Protein AF-A0A1V5QE00-F1 (afdb_monomer_lite)

Structure (mmCIF, N/CA/C/O backbone):
data_AF-A0A1V5QE00-F1
#
_entry.id   AF-A0A1V5QE00-F1
#
loop_
_atom_site.group_PDB
_atom_site.id
_atom_site.type_symbol
_atom_site.label_atom_id
_atom_site.label_alt_id
_atom_site.label_comp_id
_atom_site.label_asym_id
_atom_site.label_entity_id
_atom_site.label_seq_id
_atom_site.pdbx_PDB_ins_code
_atom_site.Cartn_x
_atom_site.Cartn_y
_atom_site.Cartn_z
_atom_site.occupancy
_atom_site.B_iso_or_equiv
_atom_site.auth_seq_id
_atom_site.auth_comp_id
_atom_site.auth_asym_id
_atom_site.auth_atom_id
_atom_site.pdbx_PDB_model_num
ATOM 1 N N . MET A 1 1 ? -12.639 17.626 0.833 1.00 51.94 1 MET A N 1
ATOM 2 C CA . MET A 1 1 ? -11.625 16.682 0.306 1.00 51.94 1 MET A CA 1
ATOM 3 C C . MET A 1 1 ? -10.276 17.216 0.760 1.00 51.94 1 MET A C 1
ATOM 5 O O . MET A 1 1 ? -10.000 18.361 0.433 1.00 51.94 1 MET A O 1
ATOM 9 N N . LEU A 1 2 ? -9.503 16.474 1.561 1.00 56.75 2 LEU A N 1
ATOM 10 C CA . LEU A 1 2 ? -8.177 16.923 2.014 1.00 56.75 2 LEU A CA 1
ATOM 11 C C . LEU A 1 2 ? -7.274 17.133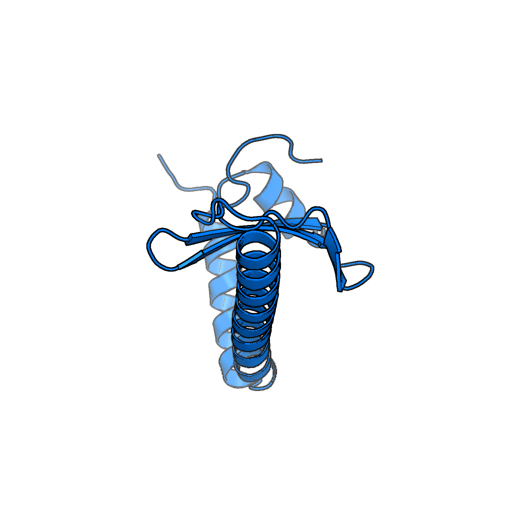 0.789 1.00 56.75 2 LEU A C 1
ATOM 13 O O . LEU A 1 2 ? -7.090 16.206 -0.002 1.00 56.75 2 LEU A O 1
ATOM 17 N N . ARG A 1 3 ? -6.772 18.356 0.592 1.00 47.59 3 ARG A N 1
ATOM 18 C CA . ARG A 1 3 ? -5.898 18.722 -0.531 1.00 47.59 3 ARG A CA 1
ATOM 19 C C . ARG A 1 3 ? -4.548 19.183 0.027 1.00 47.59 3 ARG A C 1
ATOM 21 O O . ARG A 1 3 ? -4.488 20.242 0.631 1.00 47.59 3 ARG A O 1
ATOM 28 N N . LYS A 1 4 ? -3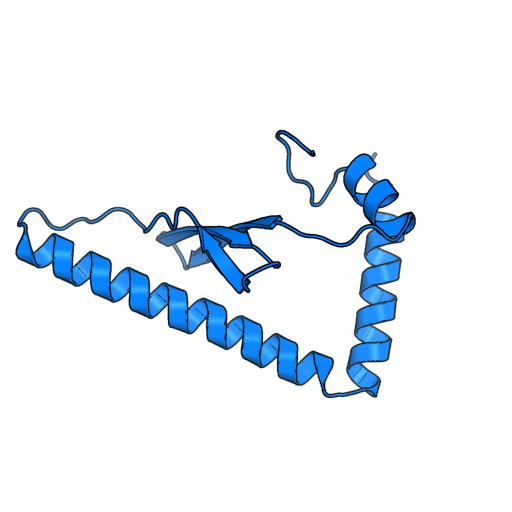.494 18.408 -0.276 1.00 48.16 4 LYS A N 1
ATOM 29 C CA . LYS A 1 4 ? -2.077 18.598 0.115 1.00 48.16 4 LYS A CA 1
ATOM 30 C C . LYS A 1 4 ? -1.790 18.421 1.622 1.00 48.16 4 LYS A C 1
ATOM 32 O O . LYS A 1 4 ? -2.639 18.685 2.459 1.00 48.16 4 LYS A O 1
ATOM 37 N N . GLY A 1 5 ? -0.585 17.929 1.929 1.00 53.56 5 GLY A N 1
ATOM 38 C CA . GLY A 1 5 ? -0.135 17.526 3.270 1.00 53.56 5 GLY A CA 1
ATOM 39 C C . GLY A 1 5 ? -0.083 16.005 3.451 1.00 53.56 5 GLY A C 1
ATOM 40 O O . GLY A 1 5 ? -0.659 15.263 2.656 1.00 53.56 5 GLY A O 1
ATOM 41 N N . GLU A 1 6 ? 0.613 15.534 4.486 1.00 63.25 6 GLU A N 1
ATOM 42 C CA . GLU A 1 6 ? 0.534 14.142 4.931 1.00 63.25 6 GLU A CA 1
ATOM 43 C C . GLU A 1 6 ? -0.747 13.983 5.765 1.00 63.25 6 GLU A C 1
ATOM 45 O O . GLU A 1 6 ? -0.785 14.404 6.924 1.00 63.25 6 GLU A O 1
ATOM 50 N N . PRO A 1 7 ? -1.827 13.375 5.227 1.00 63.12 7 PRO A N 1
ATOM 51 C CA . PRO A 1 7 ? -3.085 13.211 5.964 1.00 63.12 7 PRO A CA 1
ATOM 52 C C . PRO A 1 7 ? -2.915 12.337 7.214 1.00 63.12 7 PRO A C 1
ATOM 54 O O . PRO A 1 7 ? -3.819 12.258 8.044 1.00 63.12 7 PRO A O 1
ATOM 57 N N . VAL A 1 8 ? -1.744 11.706 7.356 1.00 66.88 8 VAL A N 1
ATOM 58 C CA . VAL A 1 8 ? -1.289 11.014 8.556 1.00 66.88 8 VAL A CA 1
ATOM 59 C C . VAL A 1 8 ? -1.282 11.933 9.786 1.00 66.88 8 VAL A C 1
ATOM 61 O O . VAL A 1 8 ? -1.498 11.440 10.889 1.00 66.88 8 VAL A O 1
ATOM 64 N N . PHE A 1 9 ? -1.139 13.249 9.598 1.00 68.12 9 PHE A N 1
ATOM 65 C CA . PHE A 1 9 ? -1.000 14.237 10.675 1.00 68.12 9 PHE A CA 1
ATOM 66 C C . PHE A 1 9 ? -2.045 15.365 10.633 1.00 68.12 9 PHE A C 1
ATOM 68 O O . PHE A 1 9 ? -1.935 16.340 11.369 1.00 68.12 9 PHE A O 1
ATOM 75 N N . SER A 1 10 ? -3.073 15.264 9.783 1.00 74.75 10 SER A N 1
ATOM 76 C CA . SER A 1 10 ? -4.096 16.313 9.685 1.00 74.75 10 SER A CA 1
ATOM 77 C C . SER A 1 10 ? -5.151 16.195 10.793 1.00 74.75 10 SER A C 1
ATOM 79 O O . SER A 1 10 ? -5.793 15.150 10.956 1.00 74.75 10 SER A O 1
ATOM 81 N N . VAL A 1 11 ? -5.400 17.307 11.495 1.00 76.12 11 VAL A N 1
ATOM 82 C CA . VAL A 1 11 ? -6.507 17.455 12.459 1.00 76.12 11 VAL A CA 1
ATOM 83 C C . VAL A 1 11 ? -7.858 17.209 11.782 1.00 76.12 11 VAL A C 1
ATOM 85 O O . VAL A 1 11 ? -8.729 16.554 12.345 1.00 76.12 11 VAL A O 1
ATOM 88 N N . GLU A 1 12 ? -8.024 17.649 10.537 1.00 78.38 12 GLU A N 1
ATOM 89 C CA . GLU A 1 12 ? -9.258 17.454 9.770 1.00 78.38 12 GLU A CA 1
ATOM 90 C C . GLU A 1 12 ? -9.474 15.973 9.434 1.00 78.38 12 GLU A C 1
ATOM 92 O O . GLU A 1 12 ? -10.602 15.478 9.489 1.00 78.38 12 GLU A O 1
ATOM 97 N N . ALA A 1 13 ? -8.394 15.241 9.128 1.00 79.75 13 ALA A N 1
ATOM 98 C CA . ALA A 1 13 ? -8.450 13.796 8.917 1.00 79.75 13 ALA A CA 1
ATOM 99 C C . ALA A 1 13 ? -8.824 13.057 10.211 1.00 79.75 13 ALA A C 1
ATOM 101 O O . ALA A 1 13 ? -9.648 12.142 10.171 1.00 79.75 13 ALA A O 1
ATOM 102 N N . LYS A 1 14 ? -8.278 13.478 11.361 1.00 81.94 14 LYS A N 1
ATOM 103 C CA . LYS A 1 14 ? -8.671 12.962 12.681 1.00 81.94 14 LYS A CA 1
ATOM 104 C C . LYS A 1 14 ? -10.159 13.204 12.947 1.00 81.94 14 LYS A C 1
ATOM 106 O O . LYS A 1 14 ? -10.883 12.247 13.203 1.00 81.94 14 LYS A O 1
ATOM 111 N N . THR A 1 15 ? -10.639 14.442 12.827 1.00 84.38 15 THR A N 1
ATOM 112 C CA . THR A 1 15 ? -12.050 14.797 13.069 1.00 84.38 15 THR A CA 1
ATOM 113 C C . THR A 1 15 ? -13.003 14.055 12.129 1.00 84.38 15 THR A C 1
ATOM 115 O O . THR A 1 15 ? -14.062 13.583 12.546 1.00 84.38 15 THR A O 1
ATOM 118 N N . ALA A 1 16 ? -12.629 13.885 10.858 1.00 85.62 16 ALA A N 1
ATOM 119 C CA . ALA A 1 16 ? -13.411 13.099 9.909 1.00 85.62 16 ALA A CA 1
ATOM 120 C C . ALA A 1 16 ? -13.547 11.630 10.348 1.00 85.62 16 ALA A C 1
ATOM 122 O O . ALA A 1 16 ? -14.655 11.101 10.345 1.00 85.62 16 ALA A O 1
ATOM 123 N N . LEU A 1 17 ? -12.452 10.990 10.765 1.00 85.25 17 LEU A N 1
ATOM 124 C CA . LEU A 1 17 ? -12.483 9.601 11.233 1.00 85.25 17 LEU A CA 1
ATOM 125 C C . LEU A 1 17 ? -13.277 9.461 12.542 1.00 85.25 17 LEU A C 1
ATOM 127 O O . LEU A 1 17 ? -14.103 8.560 12.656 1.00 85.25 17 LEU A O 1
ATOM 131 N N . MET A 1 18 ? -13.103 10.394 13.486 1.00 83.50 18 MET A N 1
ATOM 132 C CA . MET A 1 18 ? -13.840 10.407 14.760 1.00 83.50 18 MET A CA 1
ATOM 133 C C . MET A 1 18 ? -15.347 10.646 14.584 1.00 83.50 18 MET A C 1
ATOM 135 O O . MET A 1 18 ? -16.138 10.162 15.385 1.00 83.50 18 MET A O 1
ATOM 139 N N . SER A 1 19 ? -15.760 11.344 13.521 1.00 87.94 19 SER A N 1
ATOM 140 C CA . SER A 1 19 ? -17.179 11.526 13.161 1.00 87.94 19 SER A CA 1
ATOM 141 C C . SER A 1 19 ? -17.767 10.352 12.364 1.00 87.94 19 SER A C 1
ATOM 143 O O . SER A 1 19 ? -18.872 10.455 11.837 1.00 87.94 19 SER A O 1
ATOM 145 N N . GLY A 1 20 ? -17.040 9.235 12.248 1.00 86.06 20 GLY A N 1
ATOM 146 C CA . GLY A 1 20 ? -17.506 8.016 11.584 1.00 86.06 20 GLY A CA 1
ATOM 147 C C . GLY A 1 20 ? -17.320 7.997 10.064 1.00 86.06 20 GLY A C 1
ATOM 148 O O . GLY A 1 20 ? -17.740 7.038 9.409 1.00 86.06 20 GLY A O 1
ATOM 149 N N . LYS A 1 21 ? -16.673 9.010 9.467 1.00 89.25 21 LYS A N 1
ATOM 150 C CA . LYS A 1 21 ? -16.356 8.979 8.031 1.00 89.25 21 LYS A CA 1
ATOM 151 C C . LYS A 1 21 ? -15.290 7.920 7.771 1.00 89.25 21 LYS A C 1
ATOM 153 O O . LYS A 1 21 ? -14.284 7.848 8.467 1.00 89.25 21 LYS A O 1
ATOM 158 N N . LYS A 1 22 ? -15.485 7.128 6.718 1.00 87.44 22 LYS A N 1
ATOM 159 C CA . LYS A 1 22 ? -14.533 6.094 6.293 1.00 87.44 22 LYS A CA 1
ATOM 160 C C . LYS A 1 22 ? -13.635 6.606 5.169 1.00 87.44 22 LYS A C 1
ATOM 162 O O . LYS A 1 22 ? -14.039 7.443 4.359 1.00 87.44 22 LYS A O 1
ATOM 167 N N . LEU A 1 23 ? -12.416 6.078 5.104 1.00 87.38 23 LEU A N 1
ATOM 168 C CA . LEU A 1 23 ? -11.487 6.359 4.015 1.00 87.38 23 LEU A CA 1
ATOM 169 C C . LEU A 1 23 ? -12.021 5.750 2.711 1.00 87.38 23 LEU A C 1
ATOM 171 O O . LEU A 1 23 ? -12.173 4.537 2.607 1.00 87.38 23 LEU A O 1
ATOM 175 N N . ARG A 1 24 ? -12.315 6.597 1.719 1.00 92.00 24 ARG A N 1
ATOM 176 C CA . ARG A 1 24 ? -12.801 6.155 0.400 1.00 92.00 24 ARG A CA 1
ATOM 177 C C . ARG A 1 24 ? -11.686 6.001 -0.625 1.00 92.00 24 ARG A C 1
ATOM 179 O O . ARG A 1 24 ? -11.680 5.044 -1.385 1.00 92.00 24 ARG A O 1
ATOM 186 N N . ARG A 1 25 ? -10.767 6.962 -0.671 1.00 92.94 25 ARG A N 1
ATOM 187 C CA . ARG A 1 25 ? -9.649 6.995 -1.615 1.00 92.94 25 ARG A CA 1
ATOM 188 C C . ARG A 1 25 ? -8.401 7.486 -0.909 1.00 92.94 25 ARG A C 1
ATOM 190 O O . ARG A 1 25 ? -8.477 8.451 -0.147 1.00 92.94 25 ARG A O 1
ATOM 197 N N . ALA A 1 26 ? -7.271 6.853 -1.196 1.00 91.25 26 ALA A N 1
ATOM 198 C CA . ALA A 1 26 ? -5.981 7.236 -0.644 1.00 91.25 26 ALA A CA 1
ATOM 199 C C . ALA A 1 26 ? -4.891 7.134 -1.700 1.00 91.25 26 ALA A C 1
ATOM 201 O O . ALA A 1 26 ? -4.831 6.168 -2.456 1.00 91.25 26 ALA A O 1
ATOM 202 N N . LYS A 1 27 ? -4.011 8.132 -1.725 1.00 92.62 27 LYS A N 1
ATOM 203 C CA . LYS A 1 27 ? -2.768 8.049 -2.476 1.00 92.62 27 LYS A CA 1
ATOM 204 C C . LYS A 1 27 ? -1.772 7.246 -1.643 1.00 92.62 27 LYS A C 1
ATOM 206 O O . LYS A 1 27 ? -1.475 7.642 -0.519 1.00 92.62 27 LYS A O 1
ATOM 211 N N . VAL A 1 28 ? -1.300 6.132 -2.183 1.00 91.88 28 VAL A N 1
ATOM 212 C CA . VAL A 1 28 ? -0.389 5.201 -1.514 1.00 91.88 28 VAL A CA 1
ATOM 213 C C . VAL A 1 28 ? 0.944 5.222 -2.245 1.00 91.88 28 VAL A C 1
ATOM 215 O O . VAL A 1 28 ? 0.977 5.208 -3.478 1.00 91.88 28 VAL A O 1
ATOM 218 N N . THR A 1 29 ? 2.027 5.251 -1.473 1.00 94.12 29 THR A N 1
ATOM 219 C CA . THR A 1 29 ? 3.388 5.055 -1.970 1.00 94.12 29 THR A CA 1
ATOM 220 C C . THR A 1 29 ? 3.928 3.764 -1.364 1.00 94.12 29 THR A C 1
ATOM 222 O O . THR A 1 29 ? 3.921 3.619 -0.144 1.00 94.12 29 THR A O 1
ATOM 225 N N . LEU A 1 30 ? 4.390 2.844 -2.207 1.00 94.31 30 LEU A N 1
ATOM 226 C CA . LEU A 1 30 ? 5.165 1.670 -1.803 1.00 94.31 30 LEU A CA 1
ATOM 227 C C . LEU A 1 30 ? 6.620 1.926 -2.181 1.00 94.31 30 LEU A C 1
ATOM 229 O O . LEU A 1 30 ? 6.885 2.334 -3.308 1.00 94.31 30 LEU A O 1
ATOM 233 N N . ALA A 1 31 ? 7.551 1.714 -1.258 1.00 94.06 31 ALA A N 1
ATOM 234 C CA . ALA A 1 31 ? 8.972 1.946 -1.489 1.00 94.06 31 ALA A CA 1
ATOM 235 C C . ALA A 1 31 ? 9.779 0.690 -1.148 1.00 94.06 31 ALA A C 1
ATOM 237 O O . ALA A 1 31 ? 9.540 0.056 -0.119 1.00 94.06 31 ALA A O 1
ATOM 238 N N . ARG A 1 32 ? 10.740 0.347 -2.011 1.00 91.38 32 ARG A N 1
ATOM 239 C CA . ARG A 1 32 ? 11.682 -0.764 -1.836 1.00 91.38 32 ARG A CA 1
ATOM 240 C C . ARG A 1 32 ? 13.071 -0.310 -2.275 1.00 91.38 32 ARG A C 1
ATOM 242 O O . ARG A 1 32 ? 13.358 -0.221 -3.466 1.00 91.38 32 ARG A O 1
ATOM 249 N N . GLY A 1 33 ? 13.945 -0.022 -1.314 1.00 91.19 33 GLY A N 1
ATOM 250 C CA . GLY A 1 33 ? 15.261 0.545 -1.613 1.00 91.19 33 GLY A CA 1
ATOM 251 C C . GLY A 1 33 ? 15.126 1.877 -2.357 1.00 91.19 33 GLY A C 1
ATOM 252 O O . GLY A 1 33 ? 14.539 2.817 -1.827 1.00 91.19 33 GLY A O 1
ATOM 253 N N . LYS A 1 34 ? 15.654 1.946 -3.585 1.00 90.56 34 LYS A N 1
ATOM 254 C CA . LYS A 1 34 ? 15.550 3.125 -4.466 1.00 90.56 34 LYS A CA 1
ATOM 255 C C . LYS A 1 34 ? 14.299 3.120 -5.356 1.00 90.56 34 LYS A C 1
ATOM 257 O O . LYS A 1 34 ? 13.983 4.140 -5.958 1.00 90.56 34 LYS A O 1
ATOM 262 N N . GLU A 1 35 ? 13.587 1.997 -5.445 1.00 94.38 35 GLU A N 1
ATOM 263 C CA . GLU A 1 35 ? 12.369 1.881 -6.246 1.00 94.38 35 GLU A CA 1
ATOM 264 C C . GLU A 1 35 ? 11.165 2.407 -5.450 1.00 94.38 35 GLU A C 1
ATOM 266 O O . GLU A 1 35 ? 10.986 2.075 -4.273 1.00 94.38 35 GLU A O 1
ATOM 271 N N . SER A 1 36 ? 10.304 3.200 -6.093 1.00 96.19 36 SER A N 1
ATOM 272 C CA . SER A 1 36 ? 9.033 3.622 -5.503 1.00 96.19 36 SER A CA 1
ATOM 273 C C . SER A 1 36 ? 7.884 3.525 -6.500 1.00 96.19 36 SER A C 1
ATOM 275 O O . SER A 1 36 ? 8.006 3.904 -7.663 1.00 96.19 36 SER A O 1
ATOM 277 N N . TRP A 1 37 ? 6.752 3.024 -6.023 1.00 97.62 37 TRP A N 1
ATOM 278 C CA . TRP A 1 37 ? 5.495 2.955 -6.749 1.00 97.62 37 TRP A CA 1
ATOM 279 C C . TRP A 1 37 ? 4.504 3.889 -6.091 1.00 97.62 37 TRP A C 1
ATOM 281 O O . TRP A 1 37 ? 4.452 4.001 -4.865 1.00 97.62 37 TRP A O 1
ATOM 291 N N . GLN A 1 38 ? 3.666 4.526 -6.897 1.00 97.25 38 GLN A N 1
ATOM 292 C CA . GLN A 1 38 ? 2.652 5.432 -6.385 1.00 97.25 38 GLN A CA 1
ATOM 293 C C . GLN A 1 38 ? 1.339 5.225 -7.117 1.00 97.25 38 GLN A C 1
ATOM 295 O O . GLN A 1 38 ? 1.289 5.299 -8.337 1.00 97.25 38 GLN A O 1
ATOM 300 N N . CYS A 1 39 ? 0.258 5.021 -6.379 1.00 96.31 39 CYS A N 1
ATOM 301 C CA . CYS A 1 39 ? -1.075 4.877 -6.953 1.00 96.31 39 CYS A CA 1
ATOM 302 C C . CYS A 1 39 ? -2.118 5.563 -6.075 1.00 96.31 39 CYS A C 1
ATOM 304 O O . CYS A 1 39 ? -1.838 5.999 -4.958 1.00 96.31 39 CYS A O 1
ATOM 306 N N . THR A 1 40 ? -3.339 5.669 -6.584 1.00 96.12 40 THR A N 1
ATOM 307 C CA . THR A 1 40 ? -4.515 5.916 -5.751 1.00 96.12 40 THR A CA 1
ATOM 308 C C . THR A 1 40 ? -5.267 4.606 -5.576 1.00 96.12 40 THR A C 1
ATOM 310 O O . THR A 1 40 ? -5.713 4.037 -6.568 1.00 96.12 40 THR A O 1
ATOM 313 N N . LEU A 1 41 ? -5.429 4.154 -4.335 1.00 94.88 41 LEU A N 1
ATOM 314 C CA . LEU A 1 41 ? -6.312 3.045 -3.992 1.00 94.88 41 LEU A CA 1
ATOM 315 C C . LEU A 1 41 ? -7.731 3.582 -3.79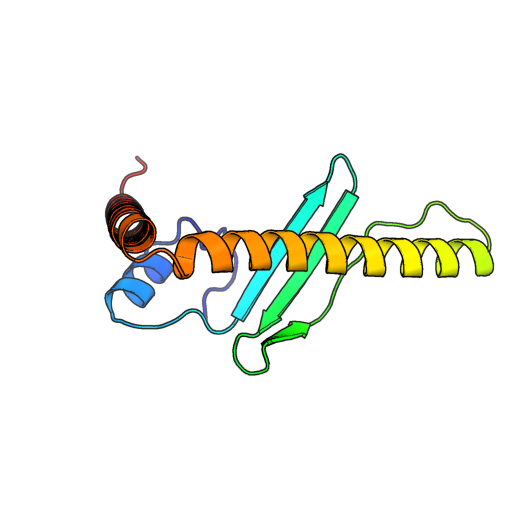4 1.00 94.88 41 LEU A C 1
ATOM 317 O O . LEU A 1 41 ? -7.947 4.515 -3.010 1.00 94.88 41 LEU A O 1
ATOM 321 N N . ASP A 1 42 ? -8.685 3.005 -4.515 1.00 95.44 42 ASP A N 1
ATOM 322 C CA . ASP A 1 42 ? -10.105 3.326 -4.427 1.00 95.44 42 ASP A CA 1
ATOM 323 C C . ASP A 1 42 ? -10.865 2.190 -3.749 1.00 95.44 42 ASP A C 1
ATOM 325 O O . ASP A 1 42 ? -10.991 1.104 -4.302 1.00 95.44 42 ASP A O 1
ATOM 329 N N . ALA A 1 43 ? -11.390 2.447 -2.552 1.00 92.69 43 ALA A N 1
ATOM 330 C CA . ALA A 1 43 ? -12.124 1.455 -1.777 1.00 92.69 43 ALA A CA 1
ATOM 331 C C . ALA A 1 43 ? -13.533 1.174 -2.328 1.00 92.69 43 ALA A C 1
ATOM 333 O O . ALA A 1 43 ? -14.208 0.298 -1.800 1.00 92.69 43 ALA A O 1
ATOM 334 N N . GLN A 1 44 ? -14.025 1.929 -3.323 1.00 92.44 44 GLN A N 1
ATOM 335 C CA . GLN A 1 44 ? -15.292 1.604 -3.995 1.00 92.44 44 GLN A CA 1
ATOM 336 C C . GLN A 1 44 ? -15.199 0.312 -4.779 1.00 92.44 44 GLN A C 1
ATOM 338 O O . GLN A 1 44 ? -15.969 -0.611 -4.548 1.00 92.44 44 GLN A O 1
ATOM 343 N N . ASP A 1 45 ? -14.242 0.306 -5.694 1.00 94.00 45 ASP A N 1
ATOM 344 C CA . ASP A 1 45 ? -14.077 -0.730 -6.704 1.00 94.00 45 A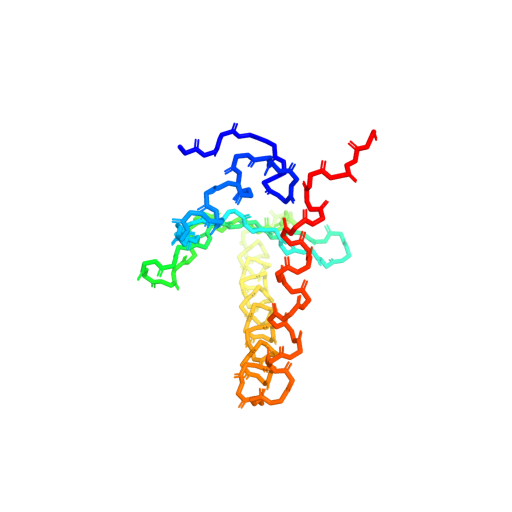SP A CA 1
ATOM 345 C C . ASP A 1 45 ? -12.890 -1.637 -6.352 1.00 94.00 45 ASP A C 1
ATOM 347 O O . ASP A 1 45 ? -12.522 -2.509 -7.128 1.00 94.00 45 ASP A O 1
ATOM 351 N N . PHE A 1 46 ? -12.246 -1.373 -5.208 1.00 91.25 46 PHE A N 1
ATOM 352 C CA . PHE A 1 46 ? -10.979 -1.967 -4.790 1.00 91.25 46 PHE A CA 1
ATOM 353 C C . PHE A 1 46 ? -9.918 -1.910 -5.904 1.00 91.25 46 PHE A C 1
ATOM 355 O O . PHE A 1 46 ? -9.226 -2.879 -6.201 1.00 91.25 46 PHE A O 1
ATOM 362 N N . ALA A 1 47 ? -9.818 -0.742 -6.545 1.00 94.56 47 ALA A N 1
ATOM 363 C CA . ALA A 1 47 ? -9.045 -0.545 -7.766 1.00 94.56 47 ALA A CA 1
ATOM 364 C C . ALA A 1 47 ? -7.843 0.384 -7.558 1.00 94.56 47 ALA A C 1
ATOM 366 O O . ALA A 1 47 ? -7.902 1.361 -6.801 1.00 94.56 47 ALA A O 1
ATOM 367 N N . PHE A 1 48 ? -6.773 0.126 -8.311 1.00 95.75 48 PHE A N 1
ATOM 368 C CA . PHE A 1 48 ? -5.626 1.023 -8.423 1.00 95.75 48 PHE A CA 1
ATOM 369 C C . PHE A 1 48 ? -5.832 2.007 -9.569 1.00 95.75 48 PHE A C 1
ATOM 371 O O . PHE A 1 48 ? -6.053 1.620 -10.716 1.00 95.75 48 PHE A O 1
ATOM 378 N N . ARG A 1 49 ? -5.708 3.300 -9.279 1.00 95.00 49 ARG A N 1
ATOM 379 C CA . ARG A 1 49 ? -5.766 4.369 -10.280 1.00 95.00 49 ARG A CA 1
ATOM 380 C C . ARG A 1 49 ? -4.410 5.054 -10.400 1.00 95.00 49 ARG A C 1
ATOM 382 O O . ARG A 1 49 ? -3.749 5.311 -9.392 1.00 95.00 49 ARG A O 1
ATOM 389 N N . SER A 1 50 ? -4.026 5.379 -11.635 1.00 95.00 50 SER A N 1
ATOM 390 C CA . SER A 1 50 ? -2.811 6.146 -11.952 1.00 95.00 50 SER A CA 1
ATOM 391 C C . SER A 1 50 ? -1.534 5.562 -11.333 1.00 95.00 50 SER A C 1
ATOM 393 O O . SER A 1 50 ? -0.749 6.302 -10.741 1.00 95.00 50 SER A O 1
ATOM 395 N N . LEU A 1 51 ? -1.345 4.241 -11.440 1.00 96.94 51 LEU A N 1
ATOM 396 C CA . LEU A 1 51 ? -0.136 3.577 -10.955 1.00 96.94 51 LEU A CA 1
ATOM 397 C C . LEU A 1 51 ? 1.096 4.100 -11.709 1.00 96.94 51 LEU A C 1
ATOM 399 O O . LEU A 1 51 ? 1.260 3.866 -12.906 1.00 96.94 51 LEU A O 1
ATOM 403 N N . LYS A 1 52 ? 1.954 4.806 -10.978 1.00 97.25 52 LYS A N 1
ATOM 404 C CA . LYS A 1 52 ? 3.296 5.201 -11.388 1.00 97.25 52 LYS A CA 1
ATOM 405 C C . LYS A 1 52 ? 4.268 4.110 -10.972 1.00 97.25 52 LYS A C 1
ATOM 407 O O . LYS A 1 52 ? 4.248 3.675 -9.819 1.00 97.25 52 LYS A O 1
ATOM 412 N N . LEU A 1 53 ? 5.081 3.690 -11.928 1.00 97.00 53 LEU A N 1
ATOM 413 C CA . LEU A 1 53 ? 6.149 2.721 -11.735 1.00 97.00 53 LEU A CA 1
ATOM 414 C C . LEU A 1 53 ? 7.472 3.471 -11.524 1.00 97.00 53 LEU A C 1
ATOM 416 O O . LEU A 1 53 ? 7.537 4.653 -11.876 1.00 97.00 53 LEU A O 1
ATOM 420 N N . PRO A 1 54 ? 8.499 2.806 -10.975 1.00 96.19 54 PRO A N 1
ATOM 421 C CA . PRO A 1 54 ? 9.862 3.318 -11.004 1.00 96.19 54 PRO A CA 1
ATOM 422 C C . PRO A 1 54 ? 10.325 3.626 -12.433 1.00 96.19 54 PRO A C 1
ATOM 424 O O . PRO A 1 54 ? 9.801 3.062 -13.401 1.00 96.19 54 PRO A O 1
ATOM 427 N N . ASP A 1 55 ? 11.299 4.525 -12.545 1.00 92.19 55 ASP A N 1
ATOM 428 C CA . ASP A 1 55 ? 11.895 4.877 -13.829 1.00 92.19 55 ASP A CA 1
ATOM 429 C C . ASP A 1 55 ? 12.670 3.687 -14.412 1.00 92.19 55 ASP A C 1
ATOM 431 O O . ASP A 1 55 ? 13.281 2.904 -13.685 1.00 92.19 55 ASP A O 1
ATOM 435 N N . SER A 1 56 ? 12.609 3.557 -15.736 1.00 91.94 56 SER A N 1
ATOM 436 C CA . SER A 1 56 ? 13.284 2.506 -16.497 1.00 91.94 56 SER A CA 1
ATOM 437 C C . SER A 1 56 ? 14.676 2.977 -16.912 1.00 91.94 56 SER A C 1
ATOM 439 O O . SER A 1 56 ? 14.816 4.082 -17.441 1.00 91.94 56 SER A O 1
ATOM 441 N N . GLU A 1 57 ? 15.692 2.141 -16.701 1.00 91.69 57 GLU A N 1
ATOM 442 C CA . GLU A 1 57 ? 17.068 2.414 -17.145 1.00 91.69 57 GLU A CA 1
ATOM 443 C C . GLU A 1 57 ? 17.319 1.889 -18.572 1.00 91.69 57 GLU A C 1
ATOM 445 O O . GLU A 1 57 ? 18.284 2.286 -19.228 1.00 91.69 57 GLU A O 1
ATOM 450 N N . ALA A 1 58 ? 16.423 1.042 -19.091 1.00 93.94 58 ALA A N 1
ATOM 451 C CA . ALA A 1 58 ? 16.515 0.488 -20.434 1.00 93.94 58 ALA A CA 1
ATOM 452 C C . ALA A 1 58 ? 16.413 1.556 -21.543 1.00 93.94 58 ALA A C 1
ATOM 454 O O . ALA A 1 58 ? 15.508 2.404 -21.594 1.00 93.94 58 ALA A O 1
ATOM 455 N N . LEU A 1 59 ? 17.333 1.468 -22.505 1.00 94.44 59 LEU A N 1
ATOM 456 C CA . LEU A 1 59 ? 17.397 2.382 -23.647 1.00 94.44 59 LEU A CA 1
ATOM 457 C C . LEU A 1 59 ? 16.530 1.915 -24.821 1.00 94.44 59 LEU A C 1
ATOM 459 O O . LEU A 1 59 ? 16.002 2.755 -25.552 1.00 94.44 59 LEU A O 1
ATOM 463 N N . ASP A 1 60 ? 16.350 0.604 -24.988 1.00 96.94 60 ASP A N 1
ATOM 464 C CA . ASP A 1 60 ? 15.580 0.027 -26.084 1.00 96.94 60 ASP A CA 1
ATOM 465 C C . ASP A 1 60 ? 14.097 -0.214 -25.709 1.00 96.94 60 ASP A C 1
ATOM 467 O O . ASP A 1 60 ? 13.753 -0.376 -24.532 1.00 96.94 60 ASP A O 1
ATOM 471 N N . PRO A 1 61 ? 13.181 -0.249 -26.696 1.00 96.75 61 PRO A N 1
ATOM 472 C CA . PRO A 1 61 ? 11.755 -0.441 -26.431 1.00 96.75 61 PRO A CA 1
ATOM 473 C C . PRO A 1 61 ? 11.395 -1.774 -25.757 1.00 96.75 61 PRO A C 1
ATOM 475 O O . PRO A 1 61 ? 10.438 -1.817 -24.980 1.00 96.75 61 PRO A O 1
ATOM 478 N N . VAL A 1 62 ? 12.130 -2.854 -26.044 1.00 97.62 62 VAL A N 1
ATOM 479 C CA . VAL A 1 62 ? 11.838 -4.190 -25.505 1.00 97.62 62 VAL A CA 1
ATOM 480 C C . VAL A 1 62 ? 12.234 -4.251 -24.033 1.00 97.62 62 VAL A C 1
ATOM 482 O O . VAL A 1 62 ? 11.420 -4.671 -23.208 1.00 97.62 62 VAL A O 1
ATOM 485 N N . GLY A 1 63 ? 13.419 -3.749 -23.684 1.00 97.56 63 GLY A N 1
ATOM 486 C CA . GLY A 1 63 ? 13.881 -3.637 -22.302 1.00 97.56 63 GLY A CA 1
ATOM 487 C C . GLY A 1 63 ? 12.930 -2.801 -21.443 1.00 97.56 63 GLY A C 1
ATOM 488 O O . GLY A 1 63 ? 12.500 -3.248 -20.379 1.00 97.56 63 GLY A O 1
ATOM 489 N N . ARG A 1 64 ? 12.477 -1.641 -21.944 1.00 96.12 64 ARG A N 1
ATOM 490 C CA . ARG A 1 64 ? 11.489 -0.795 -21.240 1.00 96.12 64 ARG A CA 1
ATOM 491 C C . ARG A 1 64 ? 10.180 -1.526 -20.960 1.00 96.12 64 ARG A C 1
ATOM 493 O O . ARG A 1 64 ? 9.585 -1.365 -19.892 1.00 96.12 64 ARG A O 1
ATOM 500 N N . PHE A 1 65 ? 9.708 -2.322 -21.919 1.00 96.75 65 PHE A N 1
ATOM 501 C CA . PHE A 1 65 ? 8.508 -3.131 -21.735 1.00 96.75 65 PHE A CA 1
ATOM 502 C C . PHE A 1 65 ? 8.722 -4.220 -20.676 1.00 96.75 65 PHE A C 1
ATOM 504 O O . PHE A 1 65 ? 7.892 -4.368 -19.778 1.00 96.75 65 PHE A O 1
ATOM 511 N N . GLN A 1 66 ? 9.842 -4.941 -20.732 1.00 97.75 66 GLN A N 1
ATOM 512 C CA . GLN A 1 66 ? 10.176 -5.984 -19.758 1.00 97.75 66 GLN A CA 1
ATOM 513 C C . GLN A 1 66 ? 10.297 -5.423 -18.335 1.00 97.75 66 GLN A C 1
ATOM 515 O O . GLN A 1 66 ? 9.698 -5.969 -17.406 1.00 97.75 66 GLN A O 1
ATOM 520 N N . GLU A 1 67 ? 10.992 -4.296 -18.160 1.00 96.75 67 GLU A N 1
ATOM 521 C CA . GLU A 1 67 ? 11.101 -3.613 -16.867 1.00 96.75 67 GLU A CA 1
ATOM 522 C C . GLU A 1 67 ? 9.732 -3.171 -16.348 1.00 96.75 67 GLU A C 1
ATOM 524 O O . GLU A 1 67 ? 9.402 -3.410 -15.184 1.00 96.75 67 GLU A O 1
ATOM 529 N N . ARG A 1 68 ? 8.879 -2.613 -17.216 1.00 96.81 68 ARG A N 1
ATOM 530 C CA . ARG A 1 68 ? 7.495 -2.270 -16.866 1.00 96.81 68 ARG A CA 1
ATOM 531 C C . ARG A 1 68 ? 6.718 -3.484 -16.353 1.00 96.81 68 ARG A C 1
ATOM 533 O O . ARG A 1 68 ? 6.045 -3.368 -15.327 1.00 96.81 68 ARG A O 1
ATOM 540 N N . MET A 1 69 ? 6.805 -4.628 -17.033 1.00 97.81 69 MET A N 1
ATOM 541 C CA . MET A 1 69 ? 6.125 -5.856 -16.607 1.00 97.81 69 MET A CA 1
ATOM 542 C C . MET A 1 69 ? 6.652 -6.352 -15.255 1.00 97.81 69 MET A C 1
ATOM 544 O O . MET A 1 69 ? 5.854 -6.646 -14.365 1.00 97.81 69 MET A O 1
ATOM 548 N N . ARG A 1 70 ? 7.975 -6.333 -15.050 1.00 97.31 70 ARG A N 1
ATOM 549 C CA . ARG A 1 70 ? 8.605 -6.668 -13.762 1.00 97.31 70 ARG A CA 1
ATOM 550 C C . ARG A 1 70 ? 8.138 -5.748 -12.632 1.00 97.31 70 ARG A C 1
ATOM 552 O O . ARG A 1 70 ? 7.872 -6.215 -11.525 1.00 97.31 70 ARG A O 1
ATOM 559 N N . HIS A 1 71 ? 8.034 -4.443 -12.883 1.00 97.38 71 HIS A N 1
ATOM 560 C CA . HIS A 1 71 ? 7.564 -3.482 -11.886 1.00 97.38 71 HIS A CA 1
ATOM 561 C C . HIS A 1 71 ? 6.090 -3.673 -11.529 1.00 97.38 71 HIS A C 1
ATOM 563 O O . HIS A 1 71 ? 5.731 -3.459 -10.371 1.00 97.38 71 HIS A O 1
ATOM 569 N N . LEU A 1 72 ? 5.249 -4.057 -12.493 1.00 97.25 72 LEU A N 1
ATOM 570 C CA . LEU A 1 72 ? 3.845 -4.387 -12.241 1.00 97.25 72 LEU A CA 1
ATOM 571 C C . LEU A 1 72 ? 3.714 -5.646 -11.383 1.00 97.25 72 LEU A C 1
ATOM 573 O O . LEU A 1 72 ? 2.998 -5.615 -10.385 1.00 97.25 72 LEU A O 1
ATOM 577 N N . ASP A 1 73 ? 4.445 -6.705 -11.730 1.00 97.62 73 ASP A N 1
ATOM 578 C CA . ASP A 1 73 ? 4.470 -7.956 -10.966 1.00 97.62 73 ASP A CA 1
ATOM 579 C C . ASP A 1 73 ? 4.977 -7.730 -9.533 1.00 97.62 73 ASP A C 1
ATOM 581 O O . ASP A 1 73 ? 4.317 -8.083 -8.556 1.00 97.62 73 ASP A O 1
ATOM 585 N N . THR A 1 74 ? 6.080 -6.986 -9.393 1.00 97.00 74 THR A N 1
ATOM 586 C CA . THR A 1 74 ? 6.623 -6.592 -8.085 1.00 97.00 74 THR A CA 1
ATOM 587 C C . THR A 1 74 ? 5.599 -5.821 -7.249 1.00 97.00 74 THR A C 1
ATOM 589 O O . THR A 1 74 ? 5.451 -6.084 -6.056 1.00 97.00 74 THR A O 1
ATOM 592 N N . PHE A 1 75 ? 4.902 -4.852 -7.850 1.00 97.12 75 PHE A N 1
ATOM 593 C CA . PHE A 1 75 ? 3.886 -4.066 -7.153 1.00 97.12 75 PHE A CA 1
ATOM 594 C C . PHE A 1 75 ? 2.724 -4.941 -6.682 1.00 97.12 75 PHE A C 1
ATOM 596 O O . PHE A 1 75 ? 2.305 -4.825 -5.529 1.00 97.12 75 PHE A O 1
ATOM 603 N N . ALA A 1 76 ? 2.220 -5.814 -7.558 1.00 95.88 76 ALA A N 1
ATOM 604 C CA . ALA A 1 76 ? 1.131 -6.726 -7.238 1.00 95.88 76 ALA A CA 1
ATOM 605 C C . ALA A 1 76 ? 1.525 -7.657 -6.086 1.00 95.88 76 ALA A C 1
ATOM 607 O O . ALA A 1 76 ? 0.813 -7.709 -5.085 1.00 95.88 76 ALA A O 1
ATOM 608 N N . GLY A 1 77 ? 2.690 -8.305 -6.174 1.00 96.75 77 GLY A N 1
ATOM 609 C CA . GLY A 1 77 ? 3.203 -9.175 -5.115 1.00 96.75 77 GLY A CA 1
ATOM 610 C C . GLY A 1 77 ? 3.375 -8.444 -3.781 1.00 96.75 77 GLY A C 1
ATOM 611 O O . GLY A 1 77 ? 2.922 -8.929 -2.747 1.00 96.75 77 GLY A O 1
ATOM 612 N N . ALA A 1 78 ? 3.950 -7.237 -3.794 1.00 96.00 78 ALA A N 1
ATOM 613 C CA . ALA A 1 78 ? 4.113 -6.436 -2.581 1.00 96.00 78 ALA A CA 1
ATOM 614 C C . ALA A 1 78 ? 2.766 -6.042 -1.954 1.00 96.00 78 ALA A C 1
ATOM 616 O O . ALA A 1 78 ? 2.593 -6.142 -0.739 1.00 96.00 78 ALA A O 1
ATOM 617 N N . PHE A 1 79 ? 1.800 -5.604 -2.767 1.00 95.69 79 PHE A N 1
ATOM 618 C CA . PHE A 1 79 ? 0.482 -5.227 -2.268 1.00 95.69 79 PHE A CA 1
ATOM 619 C C . PHE A 1 79 ? -0.283 -6.431 -1.714 1.00 95.69 79 PHE A C 1
ATOM 621 O O . PHE A 1 79 ? -0.829 -6.342 -0.615 1.00 95.69 79 PHE A O 1
ATOM 628 N N . PHE A 1 80 ? -0.311 -7.552 -2.439 1.00 95.62 80 PHE A N 1
ATOM 629 C CA . PHE A 1 80 ? -1.010 -8.751 -1.981 1.00 95.62 80 PHE A CA 1
ATOM 630 C C . PHE A 1 80 ? -0.364 -9.351 -0.735 1.00 95.62 80 PHE A C 1
ATOM 632 O O . PHE A 1 80 ? -1.101 -9.723 0.168 1.00 95.62 80 PHE A O 1
ATOM 639 N N . GLY A 1 81 ? 0.966 -9.334 -0.609 1.00 97.06 81 GLY A N 1
ATOM 640 C CA . GLY A 1 81 ? 1.634 -9.758 0.626 1.00 97.06 81 GLY A CA 1
ATOM 641 C C . GLY A 1 81 ? 1.274 -8.884 1.835 1.00 97.06 81 GLY A C 1
ATOM 642 O O . GLY A 1 81 ? 1.028 -9.391 2.929 1.00 97.06 81 GLY A O 1
ATOM 643 N N . LEU A 1 82 ? 1.163 -7.560 1.654 1.00 95.19 82 LEU A N 1
ATOM 644 C CA . LEU A 1 82 ? 0.663 -6.668 2.711 1.00 95.19 82 LEU A CA 1
ATOM 645 C C . LEU A 1 82 ? -0.809 -6.935 3.041 1.00 95.19 82 LEU A C 1
ATOM 647 O O . LEU A 1 82 ? -1.206 -6.859 4.205 1.00 95.19 82 LEU A O 1
ATOM 651 N N . TYR A 1 83 ? -1.620 -7.226 2.026 1.00 95.31 83 TYR A N 1
ATOM 652 C CA . TYR A 1 83 ? -3.034 -7.524 2.205 1.00 95.31 83 TYR A CA 1
ATOM 653 C C . TYR A 1 83 ? -3.250 -8.863 2.917 1.00 95.31 83 TYR A C 1
ATOM 655 O O . TYR A 1 83 ? -4.063 -8.928 3.831 1.00 95.31 83 TYR A O 1
ATOM 663 N N . GLU A 1 84 ? -2.480 -9.894 2.579 1.00 97.69 84 GLU A N 1
ATOM 664 C CA . GLU A 1 84 ? -2.461 -11.184 3.273 1.00 97.69 84 GLU A CA 1
ATOM 665 C C . GLU A 1 84 ? -2.090 -11.001 4.745 1.00 97.69 84 GLU A C 1
ATOM 667 O O . GLU A 1 84 ? -2.842 -11.412 5.626 1.00 97.69 84 GLU A O 1
ATOM 672 N N . ARG A 1 85 ? -1.022 -10.245 5.034 1.00 96.56 85 ARG A N 1
ATOM 673 C CA . ARG A 1 85 ? -0.653 -9.919 6.417 1.00 96.56 85 ARG A CA 1
ATOM 674 C C . ARG A 1 85 ? -1.770 -9.191 7.167 1.00 96.56 85 ARG A C 1
ATOM 676 O O . ARG A 1 85 ? -1.969 -9.418 8.360 1.00 96.56 85 ARG A O 1
ATOM 683 N N . PHE A 1 86 ? -2.485 -8.298 6.486 1.00 95.44 86 PHE A N 1
ATOM 684 C CA . PHE A 1 86 ? -3.661 -7.649 7.054 1.00 95.44 86 PHE A CA 1
ATOM 685 C C . PHE A 1 86 ? -4.785 -8.654 7.330 1.00 95.44 86 PHE A C 1
ATOM 687 O O . PHE A 1 86 ? -5.404 -8.570 8.388 1.00 95.44 86 PHE A O 1
ATOM 694 N N . LEU A 1 87 ? -5.054 -9.591 6.417 1.00 97.06 87 LEU A N 1
ATOM 695 C CA . LEU A 1 87 ? -6.076 -10.621 6.603 1.00 97.06 87 LEU A CA 1
ATOM 696 C C . LEU A 1 87 ? -5.749 -11.534 7.789 1.00 97.06 87 LEU A C 1
ATOM 698 O O . LEU A 1 87 ? -6.644 -11.782 8.594 1.00 97.06 87 LEU A O 1
ATOM 702 N N . ASP A 1 88 ? -4.490 -11.943 7.953 1.00 97.12 88 ASP A N 1
ATOM 703 C CA . ASP A 1 88 ? -4.033 -12.736 9.103 1.00 97.12 88 ASP A CA 1
ATOM 704 C C . ASP A 1 88 ? -4.314 -12.029 10.435 1.00 97.12 88 ASP A C 1
ATOM 706 O O . ASP A 1 88 ? -4.867 -12.612 11.369 1.00 97.12 88 ASP A O 1
ATOM 710 N N . GLU A 1 89 ? -3.958 -10.744 10.517 1.00 96.62 89 GLU A N 1
ATOM 711 C CA . GLU A 1 89 ? -4.201 -9.909 11.697 1.00 96.62 89 GLU A CA 1
ATOM 712 C C . GLU A 1 89 ? -5.705 -9.713 11.940 1.00 96.62 89 GLU A C 1
ATOM 714 O O . GLU A 1 89 ? -6.185 -9.757 13.072 1.00 96.62 89 GLU A O 1
ATOM 719 N N . ARG A 1 90 ? -6.467 -9.495 10.862 1.00 96.38 90 ARG A N 1
ATOM 720 C CA . ARG A 1 90 ? -7.897 -9.177 10.899 1.00 96.38 90 ARG A CA 1
ATOM 721 C C . ARG A 1 90 ? -8.778 -10.393 11.190 1.00 96.38 90 ARG A C 1
ATOM 723 O O . ARG A 1 90 ? -9.895 -10.205 11.689 1.00 96.38 90 ARG A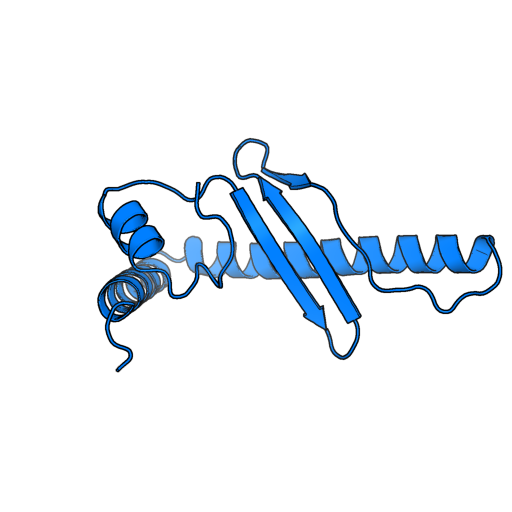 O 1
ATOM 730 N N . ALA A 1 91 ? -8.331 -11.596 10.842 1.00 97.44 91 ALA A N 1
ATOM 731 C CA . ALA A 1 91 ? -9.041 -12.850 11.083 1.00 97.44 91 ALA A CA 1
ATOM 732 C C . ALA A 1 91 ? -8.876 -13.346 12.530 1.00 97.44 91 ALA A C 1
ATOM 734 O O . ALA A 1 91 ? -9.789 -13.972 13.069 1.00 97.44 91 ALA A O 1
ATOM 735 N N . ASP A 1 92 ? -7.762 -13.023 13.192 1.00 97.69 92 ASP A N 1
ATOM 736 C CA . ASP A 1 92 ? -7.561 -13.316 14.612 1.00 97.69 92 ASP A CA 1
ATOM 737 C C . ASP A 1 92 ? -8.297 -12.283 15.485 1.00 97.69 92 ASP A C 1
ATOM 739 O O . ASP A 1 92 ? -7.852 -11.152 15.675 1.00 97.69 92 ASP A O 1
ATOM 743 N N . ALA A 1 93 ? -9.437 -12.681 16.056 1.00 96.69 93 ALA A N 1
ATOM 744 C CA . ALA A 1 93 ? -10.283 -11.793 16.856 1.00 96.69 93 ALA A CA 1
ATOM 745 C C . ALA A 1 93 ? -9.563 -11.178 18.073 1.00 96.69 93 ALA A C 1
ATOM 747 O O . ALA A 1 93 ? -9.851 -10.037 18.449 1.00 96.69 93 ALA A O 1
ATOM 748 N N . LYS A 1 94 ? -8.622 -11.905 18.692 1.00 96.81 94 LYS A N 1
ATOM 749 C CA . LYS A 1 94 ? -7.885 -11.428 19.870 1.00 96.81 94 LYS A CA 1
ATOM 750 C C . LYS A 1 94 ? -6.822 -10.408 19.470 1.00 96.81 94 LYS A C 1
ATOM 752 O O . LYS A 1 94 ? -6.711 -9.367 20.128 1.00 96.81 94 LYS A O 1
ATOM 757 N N . ARG A 1 95 ? -6.063 -10.684 18.402 1.00 96.25 95 ARG A N 1
ATOM 758 C CA . ARG A 1 95 ? -5.104 -9.714 17.847 1.00 96.25 95 ARG A CA 1
ATOM 759 C C . ARG A 1 95 ? -5.835 -8.476 17.372 1.00 96.25 95 ARG A C 1
ATOM 761 O O . ARG A 1 95 ? -5.551 -7.401 17.885 1.00 96.25 95 ARG A O 1
ATOM 768 N N . TRP A 1 96 ? -6.882 -8.642 16.569 1.00 97.44 96 TRP A N 1
ATOM 769 C CA . TRP A 1 96 ? -7.672 -7.533 16.051 1.00 97.44 96 TRP A CA 1
ATOM 770 C C . TRP A 1 96 ? -8.233 -6.616 17.145 1.00 97.44 96 TRP A C 1
ATOM 772 O O . TRP A 1 96 ? -8.203 -5.394 17.001 1.00 97.44 96 TRP A O 1
ATOM 782 N N . ALA A 1 97 ? -8.708 -7.167 18.268 1.00 96.88 97 ALA A N 1
ATOM 783 C CA . ALA A 1 97 ? -9.164 -6.356 19.398 1.00 96.88 97 ALA A CA 1
ATOM 784 C C . ALA A 1 97 ? -8.039 -5.489 19.998 1.00 96.88 97 ALA A C 1
ATOM 786 O O . ALA A 1 97 ? -8.294 -4.370 20.447 1.00 96.88 97 ALA A O 1
ATOM 787 N N . THR A 1 98 ? -6.802 -5.989 19.998 1.00 96.81 98 THR A N 1
ATOM 788 C CA . THR A 1 98 ? -5.607 -5.235 20.407 1.00 96.81 98 THR A CA 1
ATOM 789 C C . THR A 1 98 ? -5.244 -4.185 19.361 1.00 96.81 98 THR A C 1
ATOM 791 O O . THR A 1 98 ? -5.166 -3.005 19.702 1.00 96.81 98 THR A O 1
ATOM 794 N N . THR A 1 99 ? -5.146 -4.571 18.087 1.00 95.62 99 THR A N 1
ATOM 795 C CA . THR A 1 99 ? -4.862 -3.668 16.961 1.00 95.62 99 THR A CA 1
ATOM 796 C C . THR A 1 99 ? -5.853 -2.506 16.921 1.00 95.62 99 THR A C 1
ATOM 798 O O . THR A 1 99 ? -5.474 -1.354 16.737 1.00 95.62 99 THR A O 1
ATOM 801 N N . LEU A 1 100 ? -7.143 -2.769 17.154 1.00 93.62 100 LEU A N 1
ATOM 802 C CA . LEU A 1 100 ? -8.179 -1.738 17.158 1.00 93.62 100 LEU A CA 1
ATOM 803 C C . LEU A 1 100 ? -7.992 -0.736 18.306 1.00 93.62 100 LEU A C 1
ATOM 805 O O . LEU A 1 100 ? -8.181 0.465 18.109 1.00 93.62 100 LEU A O 1
ATOM 809 N N . LYS A 1 101 ? -7.588 -1.203 19.496 1.00 94.44 101 LYS A N 1
ATOM 810 C CA . LYS A 1 101 ? -7.240 -0.315 20.618 1.00 94.44 101 LYS A CA 1
ATOM 811 C C . LYS A 1 101 ? -6.043 0.566 20.269 1.00 94.44 101 LYS A C 1
ATOM 813 O O . LYS A 1 101 ? -6.076 1.760 20.556 1.00 94.44 101 LYS A O 1
ATOM 818 N N . GLU A 1 102 ? -5.025 0.007 19.621 1.00 93.00 102 GLU A N 1
ATOM 819 C CA . GLU A 1 102 ? -3.849 0.754 19.162 1.00 93.00 102 GLU A CA 1
ATOM 820 C C . GLU A 1 102 ? -4.206 1.784 18.086 1.00 93.00 102 GLU A C 1
ATOM 822 O O . GLU A 1 102 ? -3.772 2.931 18.177 1.00 93.00 102 GLU A O 1
ATOM 827 N N . VAL A 1 103 ? -5.065 1.430 17.125 1.00 88.88 103 VAL A N 1
ATOM 828 C CA . VAL A 1 103 ? -5.578 2.357 16.103 1.00 88.88 103 VAL A CA 1
ATOM 829 C C . VAL A 1 103 ? -6.360 3.503 16.747 1.00 88.88 103 VAL A C 1
ATOM 831 O O . VAL A 1 103 ? -6.145 4.662 16.390 1.00 88.88 103 VAL A O 1
ATOM 834 N N . HIS A 1 104 ? -7.240 3.221 17.713 1.00 87.62 104 HIS A N 1
ATOM 835 C CA . HIS A 1 104 ? -7.967 4.266 18.441 1.00 87.62 104 HIS A CA 1
ATOM 836 C C . HIS A 1 104 ? -7.031 5.165 19.251 1.00 87.62 104 HIS A C 1
ATOM 838 O O . HIS A 1 104 ? -7.188 6.387 19.219 1.00 87.62 104 HIS A O 1
ATOM 844 N N . LYS A 1 105 ? -6.037 4.584 19.932 1.00 89.44 105 LYS A N 1
ATOM 845 C CA . LYS A 1 105 ? -5.016 5.343 20.660 1.00 89.44 105 LYS A CA 1
ATOM 846 C C . LYS A 1 105 ? -4.236 6.255 19.712 1.00 89.44 105 LYS A C 1
ATOM 848 O O . LYS A 1 105 ? -4.156 7.455 19.942 1.00 89.44 105 LYS A O 1
ATOM 853 N N . TRP A 1 106 ? -3.765 5.720 18.591 1.00 84.44 106 TRP A N 1
ATOM 854 C CA . TRP A 1 106 ? -3.070 6.490 17.563 1.00 84.44 106 TRP A CA 1
ATOM 855 C C . TRP A 1 106 ? -3.933 7.629 16.985 1.00 84.44 106 TRP A C 1
ATOM 857 O O . TRP A 1 106 ? -3.437 8.737 16.770 1.00 84.44 106 TRP A O 1
ATOM 867 N N . LEU A 1 107 ? -5.239 7.409 16.785 1.00 82.19 107 LEU A N 1
ATOM 868 C CA . LEU A 1 107 ? -6.176 8.465 16.378 1.00 82.19 107 LEU A CA 1
ATOM 869 C C . LEU A 1 107 ? -6.362 9.541 17.456 1.00 82.19 107 LEU A C 1
ATOM 871 O O . LEU A 1 107 ? -6.470 10.724 17.121 1.00 82.19 107 LEU A O 1
ATOM 875 N N . ALA A 1 108 ? -6.403 9.161 18.733 1.00 82.19 108 ALA A N 1
ATOM 876 C CA . ALA A 1 108 ? -6.489 10.101 19.846 1.00 82.19 108 ALA A CA 1
ATOM 877 C C . ALA A 1 108 ? -5.212 10.954 19.951 1.00 82.19 108 ALA A C 1
ATOM 879 O O . ALA A 1 108 ? -5.304 12.184 20.029 1.00 82.19 108 ALA A O 1
ATOM 880 N N . ASP A 1 109 ? -4.044 10.330 19.813 1.00 81.31 109 ASP A N 1
ATOM 881 C CA . ASP A 1 109 ? -2.729 10.967 19.955 1.00 81.31 109 ASP A CA 1
ATOM 882 C C . ASP A 1 109 ? -2.363 11.869 18.758 1.00 81.31 109 ASP A C 1
ATOM 884 O O . ASP A 1 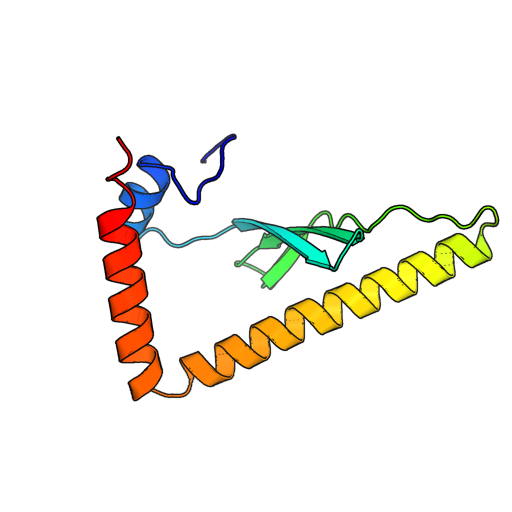109 ? -1.554 12.788 18.884 1.00 81.31 109 ASP A O 1
ATOM 888 N N . ARG A 1 110 ? -3.032 11.698 17.607 1.00 69.12 110 ARG A N 1
ATOM 889 C CA . ARG A 1 110 ? -2.837 12.443 16.339 1.00 69.12 110 ARG A CA 1
ATOM 890 C C . ARG A 1 110 ? -2.970 13.978 16.407 1.00 69.12 110 ARG A C 1
ATOM 892 O O . ARG A 1 110 ? -2.826 14.633 15.381 1.00 69.12 110 ARG A O 1
ATOM 899 N N . GLY A 1 111 ? -3.288 14.552 17.570 1.00 54.16 111 GLY A N 1
ATOM 900 C CA . GLY A 1 111 ? -3.344 16.003 17.811 1.00 54.16 111 GLY A CA 1
ATOM 901 C C . GLY A 1 111 ? -2.207 16.556 18.680 1.00 54.16 111 GLY A C 1
ATOM 902 O O . GLY A 1 111 ? -2.188 17.754 18.933 1.00 54.16 111 GLY A O 1
ATOM 903 N N . ALA A 1 112 ? -1.287 15.712 19.154 1.00 46.41 112 ALA A N 1
ATOM 904 C CA . ALA A 1 112 ? -0.229 16.089 20.085 1.00 46.41 112 ALA A CA 1
ATOM 905 C C . ALA A 1 112 ? 1.146 16.061 19.403 1.00 46.41 112 ALA A C 1
ATOM 907 O O . ALA A 1 112 ? 1.993 15.221 19.698 1.00 46.41 112 ALA A O 1
ATOM 908 N N . ARG A 1 113 ? 1.395 16.998 18.488 1.00 45.28 113 ARG A N 1
ATOM 909 C CA . ARG A 1 113 ? 2.771 17.423 18.213 1.00 45.28 113 ARG A CA 1
ATOM 910 C C . ARG A 1 113 ? 2.836 18.925 18.468 1.00 45.28 113 ARG A C 1
ATOM 912 O O . ARG A 1 113 ? 2.156 19.681 17.780 1.00 45.28 113 ARG A O 1
ATOM 919 N N . LYS A 1 114 ? 3.553 19.294 19.535 1.00 39.72 114 LYS A N 1
ATOM 920 C CA . LYS A 1 114 ? 4.080 20.649 19.731 1.00 39.72 114 LYS A CA 1
ATOM 921 C C . LYS A 1 114 ? 5.067 20.966 18.615 1.00 39.72 114 LYS A C 1
ATOM 923 O O . LYS A 1 114 ? 5.760 20.014 18.184 1.00 39.72 114 LYS A O 1
#

pLDDT: mean 88.39, std 13.73, range [39.72, 97.81]

Foldseek 3Di:
DDDDDDCLQDPVNLVCVVVVHDDAKDWDWDDDPPWIWIFIQGPVVRDTHPIDGGDQPDPDPVSVVVVVVVRVVVVVVVVVVVVVVVCVQCVPPVSVVVVVVVVVVSSVCSNDDD

Secondary structure (DSSP, 8-state):
---SS-GGG-HHHHHHHHTTPPP-EEEEEEEETTEEEEEEEETTTTEEEEEEPPPP---SHHHHHHHHHHHHHHHHHHHHHHHHHHHHHHH-HHHHHHHHHHHHHHHHHTT---

Sequence (114 aa):
MLRKGEPVFSVEAKTALMSGKKLRRAKVTLARGKESWQCTLDAQDFAFRSLKLPDSEALDPVGRFQERMRHLDTFAGAFFGLYERFLDERADAKRWATTLKEVHKWLADRGARK

Radius of gyration: 17.69 Å; chains: 1; bounding box: 35×34×47 Å